Protein AF-V8NNB9-F1 (afdb_monomer_lite)

Secondary structure (DSSP, 8-state):
-PPP--EEE---S-------TT---TT---------TTSEEEETT----EE--SS-B-TTS-BT----B-TTS-BT--S-SS-----------PPSS------PPTT--S----

pLDDT: mean 71.9, std 20.54, range [34.16, 95.94]

InterPro domains:
  IPR045371 ADAMTS/ADAMTS-like, cysteine-rich domain 3 [PF19236] (51-82)
  IPR050439 ADAMTS and ADAMTS-like [PTHR13723] (1-114)

Sequence (114 aa):
MGRFYQWEPFTDGYVQLSEDPDTHLPGHFLVWGSQRCELNCRPLGYRFYVRHTEKTPGCDGILGSNRTLDKCGVCGGDHTACKLVSGNYSETNVPIGYHRILQIPAGASQIQVR

Organism: Ophiophagus hannah (NCBI:txid8665)

Structure (mmCIF, N/CA/C/O backbone):
data_AF-V8NNB9-F1
#
_entry.id   AF-V8NNB9-F1
#
loop_
_atom_site.group_PDB
_atom_site.id
_atom_site.type_symbol
_atom_site.label_atom_id
_atom_site.label_alt_id
_atom_site.label_comp_id
_atom_site.label_asym_id
_atom_site.label_entity_id
_atom_site.label_seq_id
_atom_site.pdbx_PDB_ins_code
_atom_site.Cartn_x
_atom_site.Cartn_y
_atom_site.Cartn_z
_atom_site.occupancy
_atom_site.B_iso_or_equiv
_atom_site.auth_seq_id
_atom_site.auth_comp_id
_atom_site.auth_asym_id
_atom_site.auth_atom_id
_atom_site.pdbx_PDB_model_num
ATOM 1 N N . MET A 1 1 ? 0.805 8.000 -5.971 1.00 34.16 1 MET A N 1
ATOM 2 C CA . MET A 1 1 ? 1.088 9.441 -6.150 1.00 34.16 1 MET A CA 1
ATOM 3 C C . MET A 1 1 ? 0.662 10.155 -4.878 1.00 34.16 1 MET A C 1
ATOM 5 O O . MET A 1 1 ? -0.531 10.230 -4.621 1.00 34.16 1 MET A O 1
ATOM 9 N N . GLY A 1 2 ? 1.609 10.568 -4.035 1.00 39.88 2 GLY A N 1
ATOM 10 C CA . GLY A 1 2 ? 1.294 11.352 -2.837 1.00 39.88 2 GLY A CA 1
ATOM 11 C C . GLY A 1 2 ? 1.131 12.826 -3.202 1.00 39.88 2 GLY A C 1
ATOM 12 O O . GLY A 1 2 ? 1.884 13.328 -4.034 1.00 39.88 2 GLY A O 1
ATOM 13 N N . ARG A 1 3 ? 0.148 13.511 -2.614 1.00 53.34 3 ARG A N 1
ATOM 14 C CA . ARG A 1 3 ? 0.076 14.978 -2.632 1.00 53.34 3 ARG A CA 1
ATOM 15 C C . ARG A 1 3 ? 0.697 15.509 -1.349 1.00 53.34 3 ARG A C 1
ATOM 17 O O . ARG A 1 3 ? 0.448 14.962 -0.278 1.00 53.34 3 ARG A O 1
ATOM 24 N N . PHE A 1 4 ? 1.485 16.567 -1.474 1.00 58.69 4 PHE A N 1
ATOM 25 C CA . PHE A 1 4 ? 1.955 17.334 -0.329 1.00 58.69 4 PHE A CA 1
ATOM 26 C C . PHE A 1 4 ? 0.841 18.277 0.120 1.00 58.69 4 PHE A C 1
ATOM 28 O O . PHE A 1 4 ? 0.163 18.879 -0.713 1.00 58.69 4 PHE A O 1
ATOM 35 N N . TYR A 1 5 ? 0.654 18.381 1.431 1.00 63.47 5 TYR A N 1
ATOM 36 C CA . TYR A 1 5 ? -0.314 19.283 2.039 1.00 63.47 5 TYR A CA 1
ATOM 37 C C . TYR A 1 5 ? 0.415 20.307 2.893 1.00 63.47 5 TYR A C 1
ATOM 39 O O . TYR A 1 5 ? 1.428 19.998 3.523 1.00 63.47 5 TYR A O 1
ATOM 47 N N . GLN A 1 6 ? -0.131 21.515 2.915 1.00 66.44 6 GLN A N 1
ATOM 48 C CA . GLN A 1 6 ? 0.280 22.562 3.832 1.00 66.44 6 GLN A CA 1
ATOM 49 C C . GLN A 1 6 ? -0.682 22.550 5.025 1.00 66.44 6 GLN A C 1
ATOM 51 O O . GLN A 1 6 ? -1.902 22.530 4.845 1.00 66.44 6 GLN A O 1
ATOM 56 N N . TRP A 1 7 ? -0.122 22.477 6.230 1.00 66.62 7 TRP A N 1
ATOM 57 C CA . TRP A 1 7 ? -0.845 22.178 7.466 1.00 66.62 7 TRP A CA 1
ATOM 58 C C . TRP A 1 7 ? -0.988 23.422 8.338 1.00 66.62 7 TRP A C 1
ATOM 60 O O . TRP A 1 7 ? -0.038 24.197 8.448 1.00 66.62 7 TRP A O 1
ATOM 70 N N . GLU A 1 8 ? -2.143 23.579 8.986 1.00 66.75 8 GLU A N 1
ATOM 71 C CA . GLU A 1 8 ? -2.369 24.608 10.006 1.00 66.75 8 GLU A CA 1
ATOM 72 C C . GLU A 1 8 ? -2.865 23.997 11.335 1.00 66.75 8 GLU A C 1
ATOM 74 O O . GLU A 1 8 ? -3.580 22.982 11.309 1.00 66.75 8 GLU A O 1
ATOM 79 N N . PRO A 1 9 ? -2.499 24.587 12.495 1.00 63.66 9 PRO A N 1
ATOM 80 C CA . PRO A 1 9 ? -3.005 24.165 13.799 1.00 63.66 9 PRO A CA 1
ATOM 81 C C . PRO A 1 9 ? -4.526 24.317 13.891 1.00 63.66 9 PRO A C 1
ATOM 83 O O . PRO A 1 9 ? -5.091 25.321 13.454 1.00 63.66 9 PRO A O 1
ATOM 86 N N . PHE A 1 10 ? -5.203 23.337 14.487 1.00 60.22 10 PHE A N 1
ATOM 87 C CA . PHE A 1 10 ? -6.641 23.423 14.736 1.00 60.22 10 PHE A CA 1
ATOM 88 C C . PHE A 1 10 ? -6.928 24.231 16.011 1.00 60.22 10 PHE A C 1
ATOM 90 O O . PHE A 1 10 ? -6.670 23.758 17.116 1.00 60.22 10 PHE A O 1
ATOM 97 N N . THR A 1 11 ? -7.492 25.432 15.873 1.00 61.19 11 THR A N 1
ATOM 98 C CA . THR A 1 11 ? -8.036 26.199 17.001 1.00 61.19 11 THR A CA 1
ATOM 99 C C . THR A 1 11 ? -9.537 25.933 17.119 1.00 61.19 11 THR A C 1
ATOM 101 O O . THR A 1 11 ? -10.337 26.448 16.338 1.00 61.19 11 THR A O 1
ATOM 104 N N . ASP A 1 12 ? -9.933 25.090 18.078 1.00 50.19 12 ASP A N 1
ATOM 105 C CA . ASP A 1 12 ? -11.340 25.014 18.481 1.00 50.19 12 ASP A CA 1
ATOM 106 C C . ASP A 1 12 ? -11.663 26.301 19.241 1.00 50.19 12 ASP A C 1
ATOM 108 O O . ASP A 1 12 ? -10.979 26.656 20.203 1.00 50.19 12 ASP A O 1
ATOM 112 N N . GLY A 1 13 ? -12.592 27.081 18.705 1.00 52.50 13 GLY A N 1
ATOM 113 C CA . GLY A 1 13 ? -12.667 28.511 18.958 1.00 52.50 13 GLY A CA 1
ATOM 114 C C . GLY A 1 13 ? -12.916 28.860 20.420 1.00 52.50 13 GLY A C 1
ATOM 115 O O . GLY A 1 13 ? -14.040 28.742 20.882 1.00 52.50 13 GLY A O 1
ATOM 116 N N . TYR A 1 14 ? -11.909 29.408 21.100 1.00 43.50 14 TYR A N 1
ATOM 117 C CA . TYR A 1 14 ? -12.109 30.408 22.146 1.00 43.50 14 TYR A CA 1
ATOM 118 C C . TYR A 1 14 ? -10.917 31.362 22.177 1.00 43.50 14 TYR A C 1
ATOM 120 O O . TYR A 1 14 ? -9.789 30.997 22.494 1.00 43.50 14 TYR A O 1
ATOM 128 N N . VAL A 1 15 ? -11.194 32.611 21.823 1.00 45.00 15 VAL A N 1
ATOM 129 C CA . VAL A 1 15 ? -10.299 33.746 22.008 1.00 45.00 15 VAL A CA 1
ATOM 130 C C . VAL A 1 15 ? -10.697 34.392 23.323 1.00 45.00 15 VAL A C 1
ATOM 132 O O . VAL A 1 15 ? -11.816 34.887 23.441 1.00 45.00 15 VAL A O 1
ATOM 135 N N . GLN A 1 16 ? -9.807 34.411 24.308 1.00 39.62 16 GLN A N 1
ATOM 136 C CA . GLN A 1 16 ? -9.954 35.305 25.453 1.00 39.62 16 GLN A CA 1
ATOM 137 C C . GLN A 1 16 ? -9.100 36.548 25.192 1.00 39.62 16 GLN A C 1
ATOM 139 O O . GLN A 1 16 ? -7.911 36.442 24.906 1.00 39.62 16 GLN A O 1
ATOM 144 N N . LEU A 1 17 ? -9.739 37.718 25.242 1.00 42.34 17 LEU A N 1
ATOM 145 C CA . LEU A 1 17 ? -9.076 39.018 25.212 1.00 42.34 17 LEU A CA 1
ATOM 146 C C . LEU A 1 17 ? -8.424 39.234 26.582 1.00 42.34 17 LEU A C 1
ATOM 148 O O . LEU A 1 17 ? -9.137 39.409 27.567 1.00 42.34 17 LEU A O 1
ATOM 152 N N . SER A 1 18 ? -7.097 39.223 26.662 1.00 42.12 18 SER A N 1
ATOM 153 C CA . SER A 1 18 ? -6.385 39.827 27.790 1.00 42.12 18 SER A CA 1
ATOM 154 C C . SER A 1 18 ? -5.539 40.980 27.264 1.00 42.12 18 SER A C 1
ATOM 156 O O . SER A 1 18 ? -4.680 40.768 26.409 1.00 42.12 18 SER A O 1
ATOM 158 N N . GLU A 1 19 ? -5.794 42.188 27.759 1.00 44.16 19 GLU A N 1
ATOM 159 C CA . GLU A 1 19 ? -4.902 43.335 27.594 1.00 44.16 19 GLU A CA 1
ATOM 160 C C . GLU A 1 19 ? -3.684 43.116 28.500 1.00 44.16 19 GLU A C 1
ATOM 162 O O . GLU A 1 19 ? -3.803 43.141 29.723 1.00 44.16 19 GLU A O 1
ATOM 167 N N . ASP A 1 20 ? -2.523 42.833 27.910 1.00 48.81 20 ASP A N 1
ATOM 168 C CA . ASP A 1 20 ? -1.256 42.787 28.642 1.00 48.81 20 ASP A CA 1
ATOM 169 C C . ASP A 1 20 ? -0.715 44.226 28.783 1.00 48.81 20 ASP A C 1
ATOM 171 O O . ASP A 1 20 ? -0.516 44.891 27.759 1.00 48.81 20 ASP A O 1
ATOM 175 N N . PRO A 1 21 ? -0.501 44.750 30.005 1.00 48.25 21 PRO A N 1
ATOM 176 C CA . PRO A 1 21 ? -0.089 46.138 30.215 1.00 48.25 21 PRO A CA 1
ATOM 177 C C . PRO A 1 21 ? 1.334 46.475 29.726 1.00 48.25 21 PRO A C 1
ATOM 179 O O . PRO A 1 21 ? 1.668 47.660 29.670 1.00 48.25 21 PRO A O 1
ATOM 182 N N . ASP A 1 22 ? 2.155 45.494 29.326 1.00 52.50 22 ASP A N 1
ATOM 183 C CA . ASP A 1 22 ? 3.574 45.722 28.994 1.00 52.50 22 ASP A CA 1
ATOM 184 C C . ASP A 1 22 ? 3.912 45.786 27.491 1.00 52.50 22 ASP A C 1
ATOM 186 O O . ASP A 1 22 ? 5.060 46.064 27.130 1.00 52.50 22 ASP A O 1
ATOM 190 N N . THR A 1 23 ? 2.954 45.605 26.571 1.00 50.59 23 THR A N 1
ATOM 191 C CA . THR A 1 23 ? 3.240 45.703 25.123 1.00 50.59 23 THR A CA 1
ATOM 192 C C . THR A 1 23 ? 2.309 46.676 24.400 1.00 50.59 23 THR A C 1
ATOM 194 O O . THR A 1 23 ? 1.176 46.375 24.049 1.00 50.59 23 THR A O 1
ATOM 197 N N . HIS A 1 24 ? 2.824 47.876 24.118 1.00 48.44 24 HIS A N 1
ATOM 198 C CA . HIS A 1 24 ? 2.162 48.939 23.347 1.00 48.44 24 HIS A CA 1
ATOM 199 C C . HIS A 1 24 ? 2.045 48.622 21.833 1.00 48.44 24 HIS A C 1
ATOM 201 O O . HIS A 1 24 ? 2.317 49.479 20.991 1.00 48.44 24 HIS A O 1
ATOM 207 N N . LEU A 1 25 ? 1.661 47.400 21.446 1.00 43.06 25 LEU A N 1
ATOM 208 C CA . LEU A 1 25 ? 1.456 47.034 20.039 1.00 43.06 25 LEU A CA 1
ATOM 209 C C . LEU A 1 25 ? -0.008 46.643 19.780 1.00 43.06 25 LEU A C 1
ATOM 211 O O . LEU A 1 25 ? -0.454 45.596 20.251 1.00 43.06 25 LEU A O 1
ATOM 215 N N . PRO A 1 26 ? -0.771 47.431 19.000 1.00 36.12 26 PRO A N 1
ATOM 216 C CA . PRO A 1 26 ? -2.122 47.050 18.621 1.00 36.12 26 PRO A CA 1
ATOM 217 C C . PRO A 1 26 ? -2.078 45.884 17.624 1.00 36.12 26 PRO A C 1
ATOM 219 O O . PRO A 1 26 ? -1.530 46.008 16.529 1.00 36.12 26 PRO A O 1
ATOM 222 N N . GLY A 1 27 ? -2.693 44.758 17.994 1.00 44.53 27 GLY A N 1
ATOM 223 C CA . GLY A 1 27 ? -3.066 43.697 17.051 1.00 44.53 27 GLY A CA 1
ATOM 224 C C . GLY A 1 27 ? -2.301 42.376 17.137 1.00 44.53 27 GLY A C 1
ATOM 225 O O . GLY A 1 27 ? -2.447 41.561 16.228 1.00 44.53 27 GLY A O 1
ATOM 226 N N . HIS A 1 28 ? -1.526 42.114 18.193 1.00 42.53 28 HIS A N 1
ATOM 227 C CA . HIS A 1 28 ? -0.912 40.796 18.375 1.00 42.53 28 HIS A CA 1
ATOM 228 C C . HIS A 1 28 ? -1.746 39.893 19.289 1.00 42.53 28 HIS A C 1
ATOM 230 O O . HIS A 1 28 ? -1.991 40.187 20.453 1.00 42.53 28 HIS A O 1
ATOM 236 N N . PHE A 1 29 ? -2.184 38.771 18.727 1.00 48.12 29 PHE A N 1
ATOM 237 C CA . PHE A 1 29 ? -2.944 37.733 19.406 1.00 48.12 29 PHE A CA 1
ATOM 238 C C . PHE A 1 29 ? -1.977 36.743 20.059 1.00 48.12 29 PHE A C 1
ATOM 240 O O . PHE A 1 29 ? -1.258 36.028 19.358 1.00 48.12 29 PHE A O 1
ATOM 247 N N . LEU A 1 30 ? -1.942 36.678 21.388 1.00 40.84 30 LEU A N 1
ATOM 248 C CA . LEU A 1 30 ? -1.162 35.659 22.088 1.00 40.84 30 LEU A CA 1
ATOM 249 C C . LEU A 1 30 ? -2.032 34.418 22.304 1.00 40.84 30 LEU A C 1
ATOM 251 O O . LEU A 1 30 ? -2.864 34.358 23.206 1.00 40.84 30 LEU A O 1
ATOM 255 N N . VAL A 1 31 ? -1.840 33.415 21.445 1.00 43.12 31 VAL A N 1
ATOM 256 C CA . VAL A 1 31 ? -2.396 32.072 21.641 1.00 43.12 31 VAL A CA 1
ATOM 257 C C . VAL A 1 31 ? -1.620 31.412 22.783 1.00 43.12 31 VAL A C 1
ATOM 259 O O . VAL A 1 31 ? -0.502 30.933 22.593 1.00 43.12 31 VAL A O 1
ATOM 262 N N . TRP A 1 32 ? -2.200 31.389 23.983 1.00 37.81 32 TRP A N 1
ATOM 263 C CA . TRP A 1 32 ? -1.665 30.606 25.096 1.00 37.81 32 TRP A CA 1
ATOM 264 C C . TRP A 1 32 ? -1.930 29.121 24.852 1.00 37.81 32 TRP A C 1
ATOM 266 O O . TRP A 1 32 ? -2.969 28.571 25.205 1.00 37.81 32 TRP A O 1
ATOM 276 N N . GLY A 1 33 ? -0.966 28.475 24.209 1.00 43.53 33 GLY A N 1
ATOM 277 C CA . GLY A 1 33 ? -0.944 27.035 24.025 1.00 43.53 33 GLY A CA 1
ATOM 278 C C . GLY A 1 33 ? 0.005 26.674 22.901 1.00 43.53 33 GLY A C 1
ATOM 279 O O . GLY A 1 33 ? -0.299 26.885 21.731 1.00 43.53 33 GLY A O 1
ATOM 280 N N . SER A 1 34 ? 1.155 26.102 23.241 1.00 51.69 34 SER A N 1
ATOM 281 C CA . SER A 1 34 ? 2.084 25.501 22.286 1.00 51.69 34 SER A CA 1
ATOM 282 C C . SER A 1 34 ? 1.497 24.218 21.685 1.00 51.69 34 SER A C 1
ATOM 284 O O . SER A 1 34 ? 2.057 23.133 21.828 1.00 51.69 34 SER A O 1
ATOM 286 N N . GLN A 1 35 ? 0.371 24.304 20.979 1.00 49.31 35 GLN A N 1
ATOM 287 C CA . GLN A 1 35 ? -0.033 23.216 20.099 1.00 49.31 35 GLN A CA 1
ATOM 288 C C . GLN A 1 35 ? 0.849 23.287 18.854 1.00 49.31 35 GLN A C 1
ATOM 290 O O . GLN A 1 35 ? 0.508 23.896 17.842 1.00 49.31 35 GLN A O 1
ATOM 295 N N . ARG A 1 36 ? 2.041 22.683 18.962 1.00 46.19 36 ARG A N 1
ATOM 296 C CA . ARG A 1 36 ? 2.841 22.304 17.795 1.00 46.19 36 ARG A CA 1
ATOM 297 C C . ARG A 1 36 ? 1.952 21.496 16.847 1.00 46.19 36 ARG A C 1
ATOM 299 O O . ARG A 1 36 ? 1.009 20.846 17.307 1.00 46.19 36 ARG A O 1
ATOM 306 N N . CYS A 1 37 ? 2.290 21.483 15.554 1.00 51.38 37 CYS A N 1
ATOM 307 C CA . CYS A 1 37 ? 1.675 20.649 14.504 1.00 51.38 37 CYS A CA 1
ATOM 308 C C . CYS A 1 37 ? 1.810 19.126 14.743 1.00 51.38 37 CYS A C 1
ATOM 310 O O . CYS A 1 37 ? 1.871 18.329 13.815 1.00 51.38 37 CYS A O 1
ATOM 312 N N . GLU A 1 38 ? 1.907 18.724 15.999 1.00 46.88 38 GLU A N 1
ATOM 313 C CA . GLU A 1 38 ? 1.924 17.373 16.489 1.00 46.88 38 GLU A CA 1
ATOM 314 C C . GLU A 1 38 ? 0.465 16.987 16.769 1.00 46.88 38 GLU A C 1
ATOM 316 O O . GLU A 1 38 ? -0.061 16.132 16.086 1.00 46.88 38 GLU A O 1
ATOM 321 N N . LEU A 1 39 ? -0.287 17.655 17.649 1.00 46.88 39 LEU A N 1
ATOM 322 C CA . LEU A 1 39 ? -1.491 16.995 18.181 1.00 46.88 39 LEU A CA 1
ATOM 323 C C . LEU A 1 39 ? -2.775 17.094 17.333 1.00 46.88 39 LEU A C 1
ATOM 325 O O . LEU A 1 39 ? -3.537 16.126 17.317 1.00 46.88 39 LEU A O 1
ATOM 329 N N . ASN A 1 40 ? -3.034 18.221 16.653 1.00 51.94 40 ASN A N 1
ATOM 330 C CA . ASN A 1 40 ? -4.243 18.422 15.839 1.00 51.94 40 ASN A CA 1
ATOM 331 C C . ASN A 1 40 ? -3.983 19.365 14.654 1.00 51.94 40 ASN A C 1
ATOM 333 O O . ASN A 1 40 ? -3.938 20.585 14.820 1.00 51.94 40 ASN A O 1
ATOM 337 N N . CYS A 1 41 ? -3.841 18.806 13.451 1.00 60.88 41 CYS A N 1
ATOM 338 C CA . CYS A 1 41 ? -3.661 19.582 12.221 1.00 60.88 41 CYS A CA 1
ATOM 339 C C . CYS A 1 41 ? -4.823 19.358 11.259 1.00 60.88 41 CYS A C 1
ATOM 341 O O . CYS A 1 41 ? -5.330 18.236 11.131 1.00 60.88 41 CYS A O 1
ATOM 343 N N . ARG A 1 42 ? -5.187 20.412 10.523 1.00 66.81 42 ARG A N 1
ATOM 344 C CA . ARG A 1 42 ? -6.009 20.290 9.315 1.00 66.81 42 ARG A CA 1
ATOM 345 C C . ARG A 1 42 ? -5.211 20.757 8.093 1.00 66.81 42 ARG A C 1
ATOM 347 O O . ARG A 1 42 ? -4.399 21.678 8.220 1.00 66.81 42 ARG A O 1
ATOM 354 N N . PRO A 1 43 ? -5.396 20.145 6.915 1.00 66.12 43 PRO A N 1
ATOM 355 C CA . PRO A 1 43 ? -4.810 20.670 5.692 1.00 66.12 43 PRO A CA 1
ATOM 356 C C . PRO A 1 43 ? -5.564 21.925 5.256 1.00 66.12 43 PRO A C 1
ATOM 358 O O . PRO A 1 43 ? -6.799 21.947 5.270 1.00 66.12 43 PRO A O 1
ATOM 361 N N . LEU A 1 44 ? -4.830 22.941 4.805 1.00 66.44 44 LEU A N 1
ATOM 362 C CA . LEU A 1 44 ? -5.421 24.160 4.254 1.00 66.44 44 LEU A CA 1
ATOM 363 C C . LEU A 1 44 ? -6.379 23.815 3.102 1.00 66.44 44 LEU A C 1
ATOM 365 O O . LEU A 1 44 ? -5.981 23.220 2.100 1.00 66.44 44 LEU A O 1
ATOM 369 N N . GLY A 1 45 ? -7.655 24.176 3.260 1.00 64.94 45 GLY A N 1
ATOM 370 C CA . GLY A 1 45 ? -8.701 23.955 2.254 1.00 64.94 45 GLY A CA 1
ATOM 371 C C . GLY A 1 45 ? -9.381 22.577 2.272 1.00 64.94 45 GLY A C 1
ATOM 372 O O . GLY A 1 45 ? -10.211 22.319 1.402 1.00 64.94 45 GLY A O 1
ATOM 373 N N . TYR A 1 46 ? -9.091 21.705 3.247 1.00 58.84 46 TYR A N 1
ATOM 374 C CA . TYR A 1 46 ? -9.698 20.370 3.361 1.00 58.84 46 TYR A CA 1
ATOM 375 C C . TYR A 1 46 ? -10.359 20.153 4.732 1.00 58.84 46 TYR A C 1
ATOM 377 O O . TYR A 1 46 ? -9.906 20.660 5.754 1.00 58.84 46 TYR A O 1
ATOM 385 N N . ARG A 1 47 ? -11.442 19.364 4.762 1.00 52.41 47 ARG A N 1
ATOM 386 C CA . ARG A 1 47 ? -12.183 19.007 5.986 1.00 52.41 47 ARG A CA 1
ATOM 387 C C . ARG A 1 47 ? -11.874 17.571 6.424 1.00 52.41 47 ARG A C 1
ATOM 389 O O . ARG A 1 47 ? -12.726 16.696 6.309 1.00 52.41 47 ARG A O 1
ATOM 396 N N . PHE A 1 48 ? -10.660 17.316 6.904 1.00 48.16 48 PHE A N 1
ATOM 397 C CA . PHE A 1 48 ? -10.359 16.109 7.681 1.00 48.16 48 PHE A CA 1
ATOM 398 C C . PHE A 1 48 ? -9.416 16.443 8.842 1.00 48.16 48 PHE A C 1
ATOM 400 O O . PHE A 1 48 ? -8.611 17.367 8.741 1.00 48.16 48 PHE A O 1
ATOM 407 N N . TYR A 1 49 ? -9.558 15.716 9.951 1.00 52.66 49 TYR A N 1
ATOM 408 C CA . TYR A 1 49 ? -8.883 15.980 11.223 1.00 52.66 49 TYR A CA 1
ATOM 409 C C . TYR A 1 49 ? -7.833 14.898 11.479 1.00 52.66 49 TYR A C 1
ATOM 411 O O . TYR A 1 49 ? -8.143 13.710 11.377 1.00 52.66 49 TYR A O 1
ATOM 419 N N . VAL A 1 50 ? -6.611 15.290 11.837 1.00 51.78 50 VAL A N 1
ATOM 420 C CA . VAL A 1 50 ? -5.607 14.365 12.380 1.00 51.78 50 VAL A CA 1
ATOM 421 C C . VAL A 1 50 ? -5.626 14.525 13.894 1.00 51.78 50 VAL A C 1
ATOM 423 O O . VAL A 1 50 ? -5.268 15.587 14.382 1.00 51.78 50 VAL A O 1
ATOM 426 N N . ARG A 1 51 ? -6.066 13.502 14.633 1.00 52.66 51 ARG A N 1
ATOM 427 C CA . ARG A 1 51 ? -5.972 13.462 16.099 1.00 52.66 51 ARG A CA 1
ATOM 428 C C . ARG A 1 51 ? -4.720 12.673 16.464 1.00 52.66 51 ARG A C 1
ATOM 430 O O . ARG A 1 51 ? -4.610 11.517 16.058 1.00 52.66 51 ARG A O 1
ATOM 437 N N . HIS A 1 52 ? -3.807 13.238 17.248 1.00 52.19 52 HIS A N 1
ATOM 438 C CA . HIS A 1 52 ? -2.845 12.412 17.976 1.00 52.19 52 HIS A CA 1
ATOM 439 C C . HIS A 1 52 ? -3.605 11.595 19.017 1.00 52.19 52 HIS A C 1
ATOM 441 O O . HIS A 1 52 ? -4.234 12.132 19.927 1.00 52.19 52 HIS A O 1
ATOM 447 N N . THR A 1 53 ? -3.591 10.281 18.847 1.00 58.19 53 THR A N 1
ATOM 448 C CA . THR A 1 53 ? -4.235 9.338 19.756 1.00 58.19 53 THR A CA 1
ATOM 449 C C . THR A 1 53 ? -3.225 8.262 20.121 1.00 58.19 53 THR A C 1
ATOM 451 O O . THR A 1 53 ? -2.493 7.786 19.257 1.00 58.19 53 THR A O 1
ATOM 454 N N . GLU A 1 54 ? -3.194 7.875 21.400 1.00 68.94 54 GLU A N 1
ATOM 455 C CA . GLU A 1 54 ? -2.359 6.769 21.896 1.00 68.94 54 GLU A CA 1
ATOM 456 C C . GLU A 1 54 ? -2.661 5.447 21.178 1.00 68.94 54 GLU A C 1
ATOM 458 O O . GLU A 1 54 ? -1.837 4.536 21.161 1.00 68.94 54 GLU A O 1
ATOM 463 N N . LYS A 1 55 ?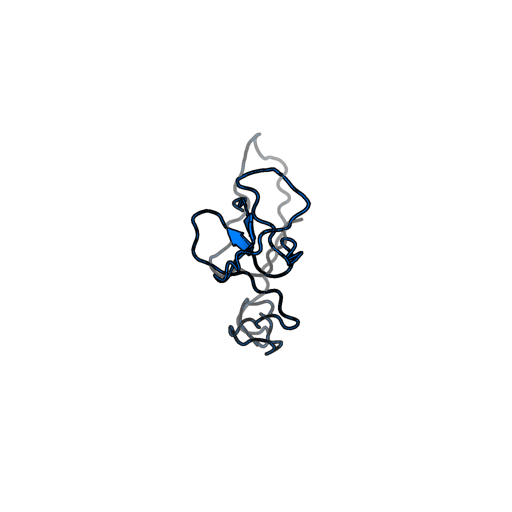 -3.856 5.333 20.586 1.00 69.75 55 LYS A N 1
ATOM 464 C CA . LYS A 1 55 ? -4.333 4.138 19.894 1.00 69.75 55 LYS A CA 1
ATOM 465 C C . LYS A 1 55 ? -4.606 4.442 18.427 1.00 69.75 55 LYS A C 1
ATOM 467 O O . LYS A 1 55 ? -5.239 5.440 18.090 1.00 69.75 55 LYS A O 1
ATOM 472 N N . THR A 1 56 ? -4.171 3.560 17.542 1.00 77.44 56 THR A N 1
ATOM 473 C CA . THR A 1 56 ? -4.508 3.634 16.120 1.00 77.44 56 THR A CA 1
ATOM 474 C C . THR A 1 56 ? -5.815 2.883 15.843 1.00 77.44 56 THR A C 1
ATOM 476 O O . THR A 1 56 ? -6.147 1.929 16.558 1.00 77.44 56 THR A O 1
ATOM 479 N N . PRO A 1 57 ? -6.614 3.313 14.851 1.00 81.19 57 PRO A N 1
ATOM 480 C CA . PRO A 1 57 ? -7.721 2.502 14.368 1.00 81.19 57 PRO A CA 1
ATOM 481 C C . PRO A 1 57 ? -7.177 1.227 13.723 1.00 81.19 57 PRO A C 1
ATOM 483 O O . PRO A 1 57 ? -6.196 1.276 12.976 1.00 81.19 57 PRO A O 1
ATOM 486 N N . GLY A 1 58 ? -7.808 0.090 14.012 1.00 83.75 58 GLY A N 1
ATOM 487 C CA . GLY A 1 58 ? -7.549 -1.129 13.256 1.00 83.75 58 GLY A CA 1
ATOM 488 C C . GLY A 1 58 ? -8.120 -1.046 11.843 1.00 83.75 58 GLY A C 1
ATOM 489 O O . GLY A 1 58 ? -8.805 -0.090 11.471 1.00 83.75 58 GLY A O 1
ATOM 490 N N . CYS A 1 59 ? -7.866 -2.078 11.040 1.00 87.38 59 CYS A N 1
ATOM 491 C CA . CYS A 1 59 ? -8.397 -2.178 9.675 1.00 87.38 59 CYS A CA 1
ATOM 492 C C . CYS A 1 59 ? -9.935 -2.221 9.600 1.00 87.38 59 CYS A C 1
ATOM 494 O O . CYS A 1 59 ? -10.500 -2.041 8.526 1.00 87.38 59 CYS A O 1
ATOM 496 N N . ASP A 1 60 ? -10.602 -2.452 10.730 1.00 88.62 60 ASP A N 1
ATOM 497 C CA . ASP A 1 60 ? -12.053 -2.432 10.913 1.00 88.62 60 ASP A CA 1
ATOM 498 C C . ASP A 1 60 ? -12.601 -1.025 11.216 1.00 88.62 60 ASP A C 1
ATOM 500 O O . ASP A 1 60 ? -13.806 -0.854 11.386 1.00 88.62 60 ASP A O 1
ATOM 504 N N . GLY A 1 61 ? -11.729 -0.014 11.293 1.00 82.44 61 GLY A N 1
ATOM 505 C CA . GLY A 1 61 ? -12.088 1.366 11.622 1.00 82.44 61 GLY A CA 1
ATOM 506 C C . GLY A 1 61 ? -12.316 1.612 13.115 1.00 82.44 61 GLY A C 1
ATOM 507 O O . GLY A 1 61 ? -12.639 2.736 13.501 1.00 82.44 61 GLY A O 1
ATOM 508 N N . ILE A 1 62 ? -12.131 0.600 13.968 1.00 83.00 62 ILE A N 1
ATOM 509 C CA . ILE A 1 62 ? -12.355 0.708 15.412 1.00 83.00 62 ILE A CA 1
ATOM 510 C C . ILE A 1 62 ? -11.051 1.124 16.102 1.00 83.00 62 ILE A C 1
ATOM 512 O O . ILE A 1 62 ? -10.003 0.499 15.934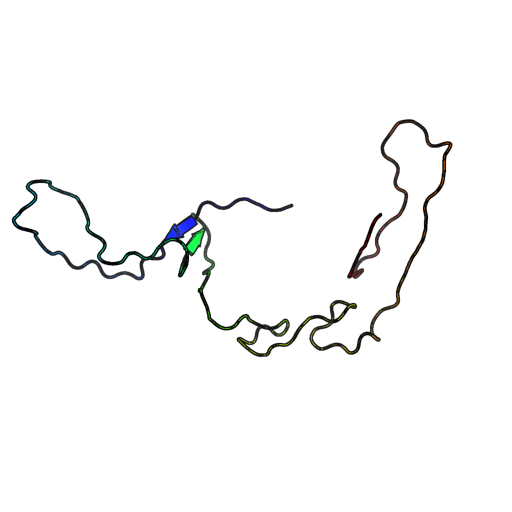 1.00 83.00 62 ILE A O 1
ATOM 516 N N . LEU A 1 63 ? -11.111 2.187 16.910 1.00 78.44 63 LEU A N 1
ATOM 517 C CA . LEU A 1 63 ? -9.956 2.710 17.640 1.00 78.44 63 LEU A CA 1
ATOM 518 C C . LEU A 1 63 ? -9.451 1.693 18.674 1.00 78.44 63 LEU A C 1
ATOM 520 O O . LEU A 1 63 ? -10.182 1.319 19.590 1.00 78.44 63 LEU A O 1
ATOM 524 N N . GLY A 1 64 ? -8.191 1.270 18.555 1.00 80.56 64 GLY A N 1
ATOM 525 C CA . GLY A 1 64 ? -7.579 0.334 19.499 1.00 80.56 64 GLY A CA 1
ATOM 526 C C . GLY A 1 64 ? -8.054 -1.116 19.377 1.00 80.56 64 GLY A C 1
ATOM 527 O O . GLY A 1 64 ? -7.832 -1.887 20.307 1.00 80.56 64 GLY A O 1
ATOM 528 N N . SER A 1 65 ? -8.683 -1.507 18.262 1.00 86.19 65 SER A N 1
ATOM 529 C CA . SER A 1 65 ? -9.066 -2.907 18.013 1.00 86.19 65 SER A CA 1
ATOM 530 C C . SER A 1 65 ? -7.869 -3.830 17.771 1.00 86.19 65 SER A C 1
ATOM 532 O O . SER A 1 65 ? -8.017 -5.049 17.821 1.00 86.19 65 SER A O 1
ATOM 534 N N . ASN A 1 66 ? -6.690 -3.259 17.486 1.00 86.50 66 ASN A N 1
ATOM 535 C CA . ASN A 1 66 ? -5.467 -3.966 17.099 1.00 86.50 66 ASN A CA 1
ATOM 536 C C . ASN A 1 66 ? -5.649 -4.923 15.905 1.00 86.50 66 ASN A C 1
ATOM 538 O O . ASN A 1 66 ? -4.790 -5.769 15.657 1.00 86.50 66 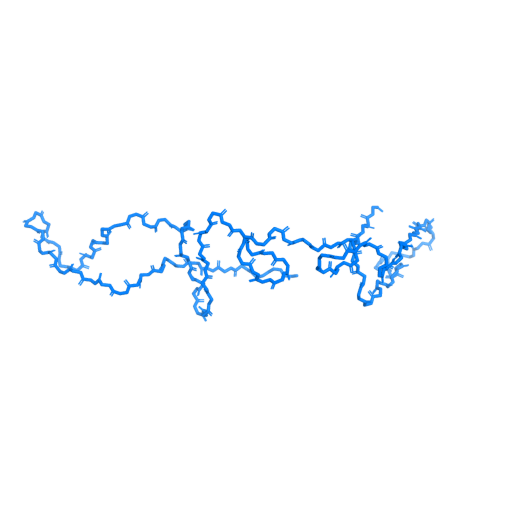ASN A O 1
ATOM 542 N N . ARG A 1 67 ? -6.743 -4.792 15.141 1.00 90.69 67 ARG A N 1
ATOM 543 C CA . ARG A 1 67 ? -6.959 -5.595 13.939 1.00 90.69 67 ARG A CA 1
ATOM 544 C C . ARG A 1 67 ? -6.089 -5.089 12.802 1.00 90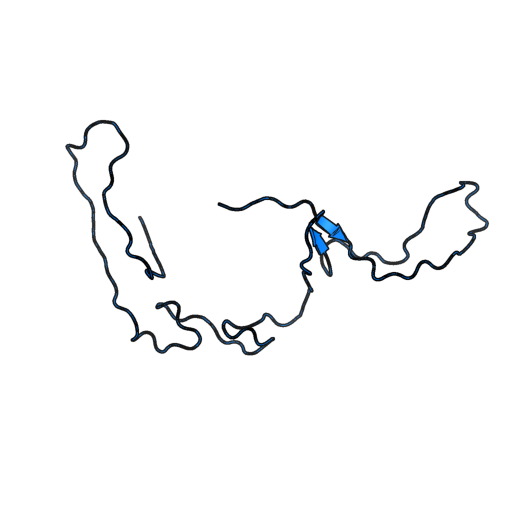.69 67 ARG A C 1
ATOM 546 O O . ARG A 1 67 ? -6.101 -3.903 12.473 1.00 90.69 67 ARG A O 1
ATOM 553 N N . THR A 1 68 ? -5.381 -6.010 12.166 1.00 91.94 68 THR A N 1
ATOM 554 C CA . THR A 1 68 ? -4.519 -5.739 11.017 1.00 91.94 68 THR A CA 1
ATOM 555 C C . THR A 1 68 ? -5.036 -6.451 9.772 1.00 91.94 68 THR A C 1
ATOM 557 O O . THR A 1 68 ? -5.788 -7.427 9.845 1.00 91.94 68 THR A O 1
ATOM 560 N N . LEU A 1 69 ? -4.664 -5.919 8.608 1.00 91.44 69 LEU A N 1
ATOM 561 C CA . LEU A 1 69 ? -4.870 -6.616 7.345 1.00 91.44 69 LEU A CA 1
ATOM 562 C C . LEU A 1 69 ? -3.944 -7.831 7.293 1.00 91.44 69 LEU A C 1
ATOM 564 O O . LEU A 1 69 ? -2.765 -7.733 7.641 1.00 91.44 69 LEU A O 1
ATOM 568 N N . ASP A 1 70 ? -4.474 -8.951 6.822 1.00 93.94 70 ASP A N 1
ATOM 569 C CA . ASP A 1 70 ? -3.669 -10.112 6.482 1.00 93.94 70 ASP A CA 1
ATOM 570 C C . ASP A 1 70 ? -2.895 -9.880 5.163 1.00 93.94 70 ASP A C 1
ATOM 572 O O . ASP A 1 70 ? -3.023 -8.851 4.487 1.00 93.94 70 ASP A O 1
ATOM 576 N N . LYS A 1 71 ? -2.079 -10.858 4.757 1.00 91.62 71 LYS A N 1
ATOM 577 C CA . LYS A 1 71 ? -1.318 -10.796 3.492 1.00 91.62 71 LYS A CA 1
ATOM 578 C C . LYS A 1 71 ? -2.207 -10.687 2.250 1.00 91.62 71 LYS A C 1
ATOM 580 O O . LYS A 1 71 ? -1.734 -10.193 1.228 1.00 91.62 71 LYS A O 1
ATOM 585 N N . CYS A 1 72 ? -3.463 -11.113 2.338 1.00 91.94 72 CYS A N 1
ATOM 586 C CA . CYS A 1 72 ? -4.456 -11.039 1.273 1.00 91.94 72 CYS A CA 1
ATOM 587 C C . CYS A 1 72 ? -5.193 -9.693 1.230 1.00 91.94 72 CYS A C 1
ATOM 589 O O . CYS A 1 72 ? -6.004 -9.473 0.335 1.00 91.94 72 CYS A O 1
ATOM 591 N N . GLY A 1 73 ? -4.912 -8.783 2.168 1.00 91.38 73 GLY A N 1
ATOM 592 C CA . GLY A 1 73 ? -5.623 -7.513 2.281 1.00 91.38 73 GLY A CA 1
ATOM 593 C C . GLY A 1 73 ? -7.000 -7.647 2.936 1.00 91.38 73 GLY A C 1
ATOM 594 O O . GLY A 1 73 ? -7.825 -6.747 2.794 1.00 91.38 73 GLY A O 1
ATOM 595 N N . VAL A 1 74 ? -7.258 -8.742 3.656 1.00 93.75 74 VAL A N 1
ATOM 596 C CA . VAL A 1 74 ? -8.497 -8.983 4.402 1.00 93.75 74 VAL A CA 1
ATOM 597 C C . VAL A 1 74 ? -8.291 -8.600 5.866 1.00 93.75 74 VAL A C 1
ATOM 599 O O . VAL A 1 74 ? -7.332 -9.021 6.513 1.00 93.75 74 VAL A O 1
ATOM 602 N N . CYS A 1 75 ? -9.196 -7.790 6.414 1.00 94.06 75 CYS A N 1
ATOM 603 C CA . CYS A 1 75 ? -9.111 -7.353 7.805 1.00 94.06 75 CYS A CA 1
ATOM 604 C C . CYS A 1 75 ? -9.392 -8.505 8.775 1.00 94.06 75 CYS A C 1
ATOM 606 O O . CYS A 1 75 ? -10.496 -9.050 8.783 1.00 94.06 75 CYS A O 1
ATOM 608 N N . GLY A 1 76 ? -8.405 -8.866 9.602 1.00 94.75 76 GLY A N 1
ATOM 609 C CA . GLY A 1 76 ? -8.502 -10.037 10.478 1.00 94.75 76 GLY A CA 1
ATOM 610 C C . GLY A 1 76 ? -8.615 -11.362 9.715 1.00 94.75 76 GLY A C 1
ATOM 611 O O . GLY A 1 76 ? -9.198 -12.308 10.239 1.00 94.75 76 GLY A O 1
ATOM 612 N N . GLY A 1 77 ? -8.123 -11.404 8.474 1.00 94.81 77 GLY A N 1
ATOM 613 C CA . GLY A 1 77 ? -8.111 -12.612 7.656 1.00 94.81 77 GLY A CA 1
ATOM 614 C C . GLY A 1 77 ? -7.125 -13.668 8.160 1.00 94.81 77 GLY A C 1
ATOM 615 O O . GLY A 1 77 ? -6.242 -13.400 8.976 1.00 94.81 77 GLY A O 1
ATOM 616 N N . ASP A 1 78 ? -7.283 -14.886 7.652 1.00 95.94 78 ASP A N 1
ATOM 617 C CA . ASP A 1 78 ? -6.501 -16.069 8.018 1.00 95.94 78 ASP A CA 1
ATOM 618 C C . ASP A 1 78 ? -5.420 -16.431 6.982 1.00 95.94 78 ASP A C 1
ATOM 620 O O . ASP A 1 78 ? -4.782 -17.479 7.096 1.00 95.94 78 ASP A O 1
ATOM 624 N N . HIS A 1 79 ? -5.172 -15.553 6.000 1.00 93.81 79 HIS A N 1
ATOM 625 C CA . HIS A 1 79 ? -4.255 -15.749 4.871 1.00 93.81 79 HIS A CA 1
ATOM 626 C C . HIS A 1 79 ? -4.699 -16.764 3.805 1.00 93.81 79 HIS A C 1
ATOM 628 O O . HIS A 1 79 ? -3.886 -17.119 2.950 1.00 93.81 79 HIS A O 1
ATOM 634 N N . THR A 1 80 ? -5.951 -17.231 3.812 1.00 95.12 80 THR A N 1
ATOM 635 C CA . THR A 1 80 ? -6.421 -18.256 2.854 1.00 95.12 80 THR A CA 1
ATOM 636 C C . THR A 1 80 ? -7.182 -17.688 1.654 1.00 95.12 80 THR A C 1
ATOM 638 O O . THR A 1 80 ? -7.358 -18.371 0.646 1.00 95.12 80 THR A O 1
ATOM 641 N N . ALA A 1 81 ? -7.591 -16.417 1.715 1.00 94.00 81 ALA A N 1
ATOM 642 C CA . ALA A 1 81 ? -8.404 -15.764 0.684 1.00 94.00 81 ALA A CA 1
ATOM 643 C C . ALA A 1 81 ? -7.652 -15.469 -0.631 1.00 94.00 81 AL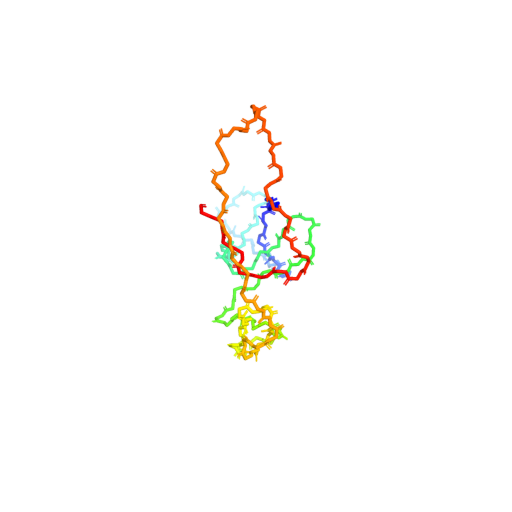A A C 1
ATOM 645 O O . ALA A 1 81 ? -8.259 -15.059 -1.620 1.00 94.00 81 ALA A O 1
ATOM 646 N N . CYS A 1 82 ? -6.331 -15.643 -0.655 1.00 94.12 82 CYS A N 1
ATOM 647 C CA . CYS A 1 82 ? -5.483 -15.339 -1.800 1.00 94.12 82 CYS A CA 1
ATOM 648 C C . CYS A 1 82 ? -4.389 -16.396 -1.991 1.00 94.12 82 CYS A C 1
ATOM 650 O O . 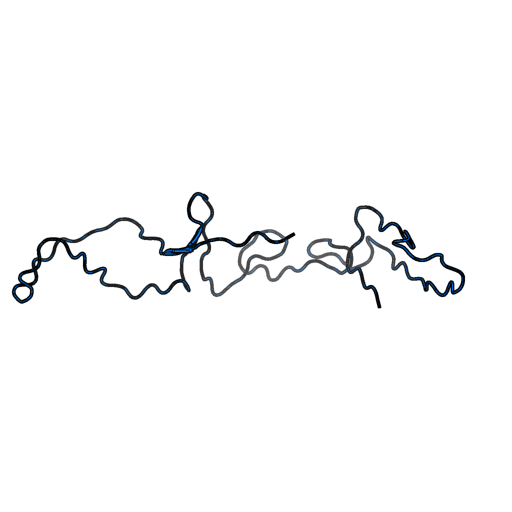CYS A 1 82 ? -4.130 -17.226 -1.123 1.00 94.12 82 CYS A O 1
ATOM 652 N N . LYS A 1 83 ? -3.718 -16.346 -3.147 1.00 93.94 83 LYS A N 1
ATOM 653 C CA . LYS A 1 83 ? -2.574 -17.206 -3.473 1.00 93.94 83 LYS A CA 1
ATOM 654 C C . LYS A 1 83 ? -1.343 -16.374 -3.806 1.00 93.94 83 LYS A C 1
ATOM 656 O O . LYS A 1 83 ? -1.457 -15.302 -4.398 1.00 93.94 83 LYS A O 1
ATOM 661 N N . LEU A 1 84 ? -0.166 -16.900 -3.475 1.00 92.81 84 LEU A N 1
ATOM 662 C CA . LEU A 1 84 ? 1.102 -16.298 -3.871 1.00 92.81 84 LEU A CA 1
ATOM 663 C C . LEU A 1 84 ? 1.337 -16.511 -5.373 1.00 92.81 84 LEU A C 1
ATOM 665 O O . LEU A 1 84 ? 1.218 -17.629 -5.873 1.00 92.81 84 LEU A O 1
ATOM 669 N N . VAL A 1 85 ? 1.700 -15.440 -6.075 1.00 92.62 85 VAL A N 1
ATOM 670 C CA . VAL A 1 85 ? 2.133 -15.476 -7.476 1.00 92.62 85 VAL A CA 1
ATOM 671 C C . VAL A 1 85 ? 3.537 -14.887 -7.543 1.00 92.62 85 VAL A C 1
ATOM 673 O O . VAL A 1 85 ? 3.761 -13.778 -7.061 1.00 92.62 85 VAL A O 1
ATOM 676 N N . SER A 1 86 ? 4.483 -15.627 -8.119 1.00 93.56 86 SER A N 1
ATOM 677 C CA . SER A 1 86 ? 5.878 -15.211 -8.275 1.00 93.56 86 SER A CA 1
ATOM 678 C C . SER A 1 86 ? 6.398 -15.544 -9.674 1.00 93.56 86 SER A C 1
ATOM 680 O O . SER A 1 86 ? 5.873 -16.425 -10.355 1.00 93.56 86 SER A O 1
ATOM 682 N N . GLY A 1 87 ? 7.421 -14.815 -10.114 1.00 92.31 87 GLY A N 1
ATOM 683 C CA . GLY A 1 87 ? 8.063 -14.999 -11.412 1.00 92.31 87 GLY A CA 1
ATOM 684 C C . GLY A 1 87 ? 9.363 -14.204 -11.501 1.00 92.31 87 GLY A C 1
ATOM 685 O O . GLY A 1 87 ? 9.608 -13.325 -10.677 1.00 92.31 87 GLY A O 1
ATOM 686 N N . ASN A 1 88 ? 10.191 -14.530 -12.491 1.00 94.75 88 ASN A N 1
ATOM 687 C CA . ASN A 1 88 ? 11.425 -13.815 -12.808 1.00 94.75 88 ASN A CA 1
ATOM 688 C C . ASN A 1 88 ? 11.397 -13.421 -14.291 1.00 94.75 88 ASN A C 1
ATOM 690 O O . ASN A 1 88 ? 10.923 -14.196 -15.123 1.00 94.75 88 ASN A O 1
ATOM 694 N N . TYR A 1 89 ? 11.890 -12.226 -14.604 1.00 92.38 89 TYR A N 1
ATOM 695 C CA . TYR A 1 89 ? 12.056 -11.735 -15.963 1.00 92.38 89 TYR A CA 1
ATOM 696 C C . TYR A 1 89 ? 13.550 -11.602 -16.275 1.00 92.38 89 TYR A C 1
ATOM 698 O O . TYR A 1 89 ? 14.239 -10.782 -15.675 1.00 92.38 89 TYR A O 1
ATOM 706 N N . SER A 1 90 ? 14.046 -12.408 -17.216 1.00 91.75 90 SER A N 1
ATOM 707 C CA . SER A 1 90 ? 15.473 -12.497 -17.558 1.00 91.75 90 SER A CA 1
ATOM 708 C C . SER A 1 90 ? 15.754 -12.330 -19.057 1.00 91.75 90 SER A C 1
ATOM 710 O O . SER A 1 90 ? 16.748 -12.855 -19.555 1.00 91.75 90 SER A O 1
ATOM 712 N N . GLU A 1 91 ? 14.870 -11.653 -19.796 1.00 90.25 91 GLU A N 1
ATOM 713 C CA . GLU A 1 91 ? 15.061 -11.407 -21.230 1.00 90.25 91 GLU A CA 1
ATOM 714 C C . GLU A 1 91 ? 16.174 -10.377 -21.452 1.00 90.25 91 GLU A C 1
ATOM 716 O O . GLU A 1 91 ? 16.169 -9.300 -20.853 1.00 90.25 91 GLU A O 1
ATOM 721 N N . THR A 1 92 ? 17.128 -10.704 -22.322 1.00 86.75 92 THR A N 1
ATOM 722 C CA . THR A 1 92 ? 18.315 -9.874 -22.576 1.00 86.75 92 THR A CA 1
ATOM 723 C C . THR A 1 92 ? 18.258 -9.150 -23.917 1.00 86.75 92 THR A C 1
ATOM 725 O O . THR A 1 92 ? 18.905 -8.116 -24.072 1.00 86.75 92 THR A O 1
ATOM 728 N N . ASN A 1 93 ? 17.452 -9.628 -24.872 1.00 90.06 93 ASN A N 1
ATOM 729 C CA . ASN A 1 93 ? 17.312 -9.029 -26.203 1.00 90.06 93 ASN A CA 1
ATOM 730 C C . ASN A 1 93 ? 16.133 -8.054 -26.264 1.00 90.06 93 ASN A C 1
ATOM 732 O O . ASN A 1 93 ? 15.250 -8.155 -27.118 1.00 90.06 93 ASN A O 1
ATOM 736 N N . VAL A 1 94 ? 16.108 -7.103 -25.333 1.00 90.31 94 VAL A N 1
ATOM 737 C CA . VAL A 1 94 ? 15.041 -6.108 -25.237 1.00 90.31 94 VAL A CA 1
ATOM 738 C C . VAL A 1 94 ? 15.502 -4.805 -25.905 1.00 90.31 94 VAL A C 1
ATOM 740 O O . VAL A 1 94 ? 16.540 -4.265 -25.517 1.00 90.31 94 VAL A O 1
ATOM 743 N N . PRO A 1 95 ? 14.765 -4.272 -26.902 1.00 91.94 95 PRO A N 1
ATOM 744 C CA . PRO A 1 95 ? 15.076 -2.982 -27.514 1.00 91.94 95 PRO A CA 1
ATOM 745 C C . PRO A 1 95 ? 15.160 -1.858 -26.476 1.00 91.94 95 PRO A C 1
ATOM 747 O O . PRO A 1 95 ? 14.526 -1.922 -25.427 1.00 91.94 95 PRO A O 1
ATOM 750 N N . ILE A 1 96 ? 15.878 -0.778 -26.775 1.00 92.00 96 ILE A N 1
ATOM 751 C CA . ILE A 1 96 ? 15.953 0.371 -25.863 1.00 92.00 96 ILE A CA 1
ATOM 752 C C . ILE A 1 96 ? 14.554 0.978 -25.697 1.00 92.00 96 ILE A C 1
ATOM 754 O O . ILE A 1 96 ? 13.936 1.406 -26.671 1.00 92.00 96 ILE A O 1
ATOM 758 N N . GLY A 1 97 ? 14.055 1.019 -24.461 1.00 91.06 97 GLY A N 1
ATOM 759 C CA . GLY A 1 97 ? 12.764 1.623 -24.149 1.00 91.06 97 GLY A CA 1
ATOM 760 C C . GLY A 1 97 ? 12.102 1.057 -22.898 1.00 91.06 97 GLY A C 1
ATOM 761 O O . GLY A 1 97 ? 12.670 0.239 -22.177 1.00 91.06 97 GLY A O 1
ATOM 762 N N . TYR A 1 98 ? 10.875 1.514 -22.652 1.00 90.50 98 TYR A N 1
ATOM 763 C CA . TYR A 1 98 ? 10.019 0.988 -21.595 1.00 90.50 98 TYR A CA 1
ATOM 764 C C . TYR A 1 98 ? 9.201 -0.180 -22.125 1.00 90.50 98 TYR A C 1
ATOM 766 O O . TYR A 1 98 ? 8.445 -0.032 -23.084 1.00 90.50 98 TYR A O 1
ATOM 774 N N . HIS A 1 99 ? 9.310 -1.319 -21.449 1.00 90.94 99 HIS A N 1
ATOM 775 C CA . HIS A 1 99 ? 8.615 -2.543 -21.826 1.00 90.94 99 HIS A CA 1
ATOM 776 C C . HIS A 1 99 ? 7.726 -3.020 -20.691 1.00 90.94 99 HIS A C 1
ATOM 778 O O . HIS A 1 99 ? 8.092 -2.969 -19.516 1.00 90.94 99 HIS A O 1
ATOM 784 N N . ARG A 1 100 ? 6.533 -3.497 -21.044 1.00 90.38 100 ARG A N 1
ATOM 785 C CA . ARG A 1 100 ? 5.621 -4.116 -20.085 1.00 90.38 100 ARG A CA 1
ATOM 786 C C . ARG A 1 100 ? 6.034 -5.573 -19.885 1.00 90.38 100 ARG A C 1
ATOM 788 O O . ARG A 1 100 ? 5.746 -6.407 -20.732 1.00 90.38 100 ARG A O 1
ATOM 795 N N . ILE A 1 101 ? 6.658 -5.864 -18.749 1.00 91.50 101 ILE A N 1
ATOM 796 C CA . ILE A 1 101 ? 7.094 -7.223 -18.382 1.00 91.50 101 ILE A CA 1
ATOM 797 C C . ILE A 1 101 ? 6.001 -8.036 -17.674 1.00 91.50 101 ILE A C 1
ATOM 799 O O . ILE A 1 101 ? 5.963 -9.257 -17.771 1.00 91.50 101 ILE A O 1
ATOM 803 N N . LEU A 1 102 ? 5.092 -7.359 -16.967 1.00 91.94 102 LEU A N 1
ATOM 804 C CA . LEU A 1 102 ? 3.993 -7.973 -16.228 1.00 91.94 102 LEU A CA 1
ATOM 805 C C . LEU A 1 102 ? 2.859 -6.961 -16.049 1.00 91.94 102 LEU A C 1
ATOM 807 O O . LEU A 1 102 ? 3.095 -5.759 -15.916 1.00 91.94 102 LEU A O 1
ATOM 811 N N . GLN A 1 103 ? 1.624 -7.457 -16.000 1.00 92.62 103 GLN A N 1
ATOM 812 C CA . GLN A 1 103 ? 0.470 -6.702 -15.526 1.00 92.62 103 GLN A CA 1
ATOM 813 C C . GLN A 1 103 ? 0.020 -7.263 -14.177 1.00 92.62 103 GLN A C 1
ATOM 815 O O . GLN A 1 103 ? -0.358 -8.427 -14.078 1.00 92.62 103 GLN A O 1
ATOM 820 N N . ILE A 1 104 ? 0.054 -6.425 -13.141 1.00 93.62 104 ILE A N 1
ATOM 821 C CA . ILE A 1 104 ? -0.413 -6.789 -11.802 1.00 93.62 104 ILE A CA 1
ATOM 822 C C . ILE A 1 104 ? -1.953 -6.820 -11.821 1.00 93.62 104 ILE A C 1
ATOM 824 O O . ILE A 1 104 ? -2.563 -5.814 -12.198 1.00 93.62 104 ILE A O 1
ATOM 828 N N . PRO A 1 105 ? -2.596 -7.946 -11.460 1.00 91.00 105 PRO A N 1
ATOM 829 C CA . PRO A 1 105 ? -4.050 -8.053 -11.478 1.00 91.00 105 PRO A CA 1
ATOM 830 C C . PRO A 1 105 ? -4.692 -7.192 -10.383 1.00 91.00 105 PRO A C 1
ATOM 832 O O . PRO A 1 105 ? -4.093 -6.919 -9.341 1.00 91.00 105 PRO A O 1
ATOM 835 N N . ALA A 1 106 ? -5.943 -6.788 -10.610 1.00 90.88 106 ALA A N 1
ATOM 836 C CA . ALA A 1 106 ? -6.731 -6.103 -9.592 1.00 90.88 106 ALA A CA 1
ATOM 837 C C . ALA A 1 106 ? -6.880 -6.990 -8.343 1.00 90.88 106 ALA A C 1
ATOM 839 O O . ALA A 1 106 ? -7.077 -8.198 -8.454 1.00 90.88 106 ALA A O 1
ATOM 840 N N . GLY A 1 107 ? -6.769 -6.385 -7.159 1.00 89.00 107 GLY A N 1
ATOM 841 C CA . GLY A 1 107 ? -6.826 -7.102 -5.882 1.00 89.00 107 GLY A CA 1
ATOM 842 C C . GLY A 1 107 ? -5.508 -7.746 -5.440 1.00 89.00 107 GLY A C 1
ATOM 843 O O . GLY A 1 107 ? -5.467 -8.338 -4.368 1.00 89.00 107 GLY A O 1
ATOM 844 N N . ALA A 1 108 ? -4.420 -7.620 -6.210 1.00 92.12 108 ALA A N 1
ATOM 845 C CA . ALA A 1 108 ? -3.106 -8.048 -5.743 1.00 92.12 108 ALA A CA 1
ATOM 846 C C . ALA A 1 108 ? -2.641 -7.210 -4.538 1.00 92.12 108 ALA A C 1
ATOM 848 O O . ALA A 1 108 ? -2.635 -5.978 -4.578 1.00 92.12 108 ALA A O 1
ATOM 849 N N . SER A 1 109 ? -2.202 -7.891 -3.484 1.00 91.69 109 SER A N 1
ATOM 850 C CA . SER A 1 109 ? -1.623 -7.317 -2.269 1.00 91.69 109 SER A CA 1
ATOM 851 C C . SER A 1 109 ? -0.177 -7.795 -2.087 1.00 91.69 109 SER A C 1
ATOM 853 O O . SER A 1 109 ? 0.260 -8.744 -2.734 1.00 91.69 109 SER A O 1
ATOM 855 N N . GLN A 1 110 ? 0.588 -7.130 -1.210 1.00 90.94 110 GLN A N 1
ATOM 856 C CA . GLN A 1 110 ? 1.962 -7.535 -0.851 1.00 90.94 110 GLN A CA 1
ATOM 857 C C . GLN A 1 110 ? 2.920 -7.678 -2.058 1.00 90.94 110 GLN A C 1
ATOM 859 O O . GLN A 1 110 ? 3.758 -8.577 -2.107 1.00 90.94 110 GLN A O 1
ATOM 864 N N . ILE A 1 111 ? 2.805 -6.779 -3.040 1.00 92.75 111 ILE A N 1
ATOM 865 C CA . ILE A 1 111 ? 3.596 -6.804 -4.278 1.00 92.75 111 ILE A CA 1
ATOM 866 C C . ILE A 1 111 ? 5.066 -6.476 -3.981 1.00 92.75 111 ILE A C 1
ATOM 868 O O . ILE A 1 111 ? 5.369 -5.426 -3.416 1.00 92.75 111 ILE A O 1
ATOM 872 N N . GLN A 1 112 ? 5.980 -7.349 -4.412 1.00 92.12 112 GLN A N 1
ATOM 873 C CA . GLN A 1 112 ? 7.429 -7.145 -4.324 1.00 92.12 112 GLN A CA 1
ATOM 874 C C . GLN A 1 112 ? 8.057 -7.282 -5.713 1.00 92.12 112 GLN A C 1
ATOM 876 O O . GLN A 1 112 ? 7.860 -8.292 -6.383 1.00 92.12 112 GLN A O 1
ATOM 881 N N . VAL A 1 113 ? 8.829 -6.275 -6.120 1.00 92.69 113 VAL A N 1
ATOM 882 C CA . VAL A 1 113 ? 9.635 -6.276 -7.349 1.00 92.69 113 VAL A CA 1
ATOM 883 C C . VAL A 1 113 ? 11.090 -6.081 -6.927 1.00 92.69 113 VAL A C 1
ATOM 885 O O . VAL A 1 113 ? 11.370 -5.180 -6.134 1.00 92.69 113 VAL A O 1
ATOM 888 N N . ARG A 1 114 ? 11.984 -6.954 -7.395 1.00 89.94 114 ARG A N 1
ATOM 889 C CA . ARG A 1 114 ? 13.428 -6.925 -7.132 1.00 89.94 114 ARG A CA 1
ATOM 890 C C . ARG A 1 114 ? 14.192 -7.073 -8.434 1.00 89.94 114 ARG A C 1
ATOM 892 O O . ARG A 1 114 ? 13.633 -7.731 -9.338 1.00 89.94 114 ARG A O 1
#

Foldseek 3Di:
DDDDFDKDADDPDDQDDDDDPPDPDPDDGDDPDPPDPPAWIDTVPDPDIDGDDPFDQEPVRHTNPPWHQDQQRHTNDPPPPDDDDDDDDDDDPDPPDDDCPDDDDPSHGPDDDD

Radius of gyration: 25.34 Å; chains: 1; bounding box: 31×67×58 Å